Protein AF-A0AA90PT64-F1 (afdb_monomer)

Sequence (100 aa):
MFAAVLRLWQNFGDSNESVSGEALAGLASRKDERVIAVLLERLDEDCMVFELDAADMMGNPLLLAPLNAIRNAVSRDEDSNSYWHNHLDDAIAACGGSKK

Foldseek 3Di:
DVVVLVVLVVQLPDPDPVSVLVSLLVCLLVLVVVSVVVLVVQLDLPHDLSSLNSLLSNLALVNLVSLVVNVVPDDDDPPDDPVSVVSSVSSNCSVVVNDD

Structure (mmCIF, N/CA/C/O backbone):
data_AF-A0AA90PT64-F1
#
_entry.id   AF-A0AA90PT64-F1
#
loop_
_atom_site.group_PDB
_atom_site.id
_atom_site.type_symbol
_atom_site.label_atom_id
_atom_site.label_alt_id
_atom_site.label_comp_id
_atom_site.label_asym_id
_atom_site.label_entity_id
_atom_site.label_seq_id
_atom_site.pdbx_PDB_ins_code
_atom_site.Cartn_x
_atom_site.Cartn_y
_atom_site.Cartn_z
_atom_site.occupancy
_atom_site.B_iso_or_equiv
_atom_site.auth_seq_id
_atom_site.auth_comp_id
_atom_site.auth_asym_id
_atom_site.auth_atom_id
_atom_site.pdbx_PDB_model_num
ATOM 1 N N . MET A 1 1 ? -17.044 12.348 -18.604 1.00 54.06 1 MET A N 1
ATOM 2 C CA . MET A 1 1 ? -16.223 11.825 -17.487 1.00 54.06 1 MET A CA 1
ATOM 3 C C . MET A 1 1 ? -15.909 10.323 -17.617 1.00 54.06 1 MET A C 1
ATOM 5 O O . MET A 1 1 ? -14.789 9.946 -17.314 1.00 54.06 1 MET A O 1
ATOM 9 N N . PHE A 1 2 ? -16.804 9.480 -18.159 1.00 51.72 2 PHE A N 1
ATOM 10 C CA . PHE A 1 2 ? -16.583 8.025 -18.325 1.00 51.72 2 PHE A CA 1
ATOM 11 C C . PHE A 1 2 ? -15.396 7.601 -19.222 1.00 51.72 2 PHE A C 1
ATOM 13 O O . PHE A 1 2 ? -14.694 6.650 -18.891 1.00 51.72 2 PHE A O 1
ATOM 20 N N . ALA A 1 3 ? -15.110 8.311 -20.320 1.00 60.59 3 ALA A N 1
ATOM 21 C CA . ALA A 1 3 ? -14.028 7.929 -21.242 1.00 60.59 3 ALA A CA 1
ATOM 22 C C . ALA A 1 3 ? -12.615 8.021 -20.623 1.00 60.59 3 ALA A C 1
ATOM 24 O O . ALA A 1 3 ? -11.719 7.272 -21.003 1.00 60.59 3 ALA A O 1
ATOM 25 N N . ALA A 1 4 ? -12.415 8.914 -19.647 1.00 61.81 4 ALA A N 1
ATOM 26 C CA . ALA A 1 4 ? -11.117 9.119 -19.005 1.00 61.81 4 ALA A CA 1
ATOM 27 C C . ALA A 1 4 ? -10.765 8.019 -17.987 1.00 61.81 4 ALA A C 1
ATOM 29 O O . ALA A 1 4 ? -9.587 7.768 -17.754 1.00 61.81 4 ALA A O 1
ATOM 30 N N . VAL A 1 5 ? -11.765 7.367 -17.381 1.00 62.06 5 VAL A N 1
ATOM 31 C CA . VAL A 1 5 ? -11.556 6.228 -16.467 1.00 62.06 5 VAL A CA 1
ATOM 32 C C . VAL A 1 5 ? -11.272 4.954 -17.261 1.00 62.06 5 VAL A C 1
ATOM 34 O O . VAL A 1 5 ? -10.371 4.204 -16.901 1.00 62.06 5 VAL A O 1
ATOM 37 N N . LEU A 1 6 ? -11.967 4.746 -18.388 1.00 68.06 6 LEU A N 1
ATOM 38 C CA . LEU A 1 6 ? -11.738 3.590 -19.264 1.00 68.06 6 LEU A CA 1
ATOM 39 C C . LEU A 1 6 ? -10.295 3.545 -19.793 1.00 68.06 6 LEU A C 1
ATOM 41 O O . LEU A 1 6 ? -9.684 2.484 -19.839 1.00 68.06 6 LEU A O 1
ATOM 45 N N . ARG A 1 7 ? -9.735 4.710 -20.143 1.00 78.19 7 ARG A N 1
ATOM 46 C CA . ARG A 1 7 ? -8.362 4.820 -20.649 1.00 78.19 7 ARG A CA 1
ATOM 47 C C . ARG A 1 7 ? -7.300 4.536 -19.584 1.00 78.19 7 ARG A C 1
ATOM 49 O O . ARG A 1 7 ? -6.253 4.003 -19.919 1.00 78.19 7 ARG A O 1
ATOM 56 N N . LEU A 1 8 ? -7.564 4.844 -18.312 1.00 80.88 8 LEU A N 1
ATOM 57 C CA . LEU A 1 8 ? -6.630 4.479 -17.242 1.00 80.88 8 LEU A CA 1
ATOM 58 C C . LEU A 1 8 ? -6.597 2.967 -17.019 1.00 80.88 8 LEU A C 1
ATOM 60 O O . LEU A 1 8 ? -5.520 2.404 -16.913 1.00 80.88 8 LEU A O 1
ATOM 64 N N . TRP A 1 9 ? -7.748 2.293 -17.043 1.00 87.19 9 TRP A N 1
ATOM 65 C CA . TRP A 1 9 ? -7.768 0.828 -16.970 1.00 87.19 9 TRP A CA 1
ATOM 66 C C . TRP A 1 9 ? -7.071 0.159 -18.162 1.00 87.19 9 TRP A C 1
ATOM 68 O O . TRP A 1 9 ? -6.492 -0.907 -17.998 1.00 87.19 9 TRP A O 1
ATOM 78 N N . GLN A 1 10 ? -7.075 0.788 -19.341 1.00 81.81 10 GLN A N 1
ATOM 79 C CA . GLN A 1 10 ? -6.267 0.327 -20.476 1.00 81.81 10 GLN A CA 1
ATOM 80 C C . GLN A 1 10 ? -4.765 0.487 -20.210 1.00 81.81 10 GLN A C 1
ATOM 82 O O . GLN A 1 10 ? -4.017 -0.462 -20.410 1.00 81.81 10 GLN A O 1
ATOM 87 N N . ASN A 1 11 ? -4.337 1.652 -19.718 1.00 78.69 11 ASN A N 1
ATOM 88 C CA . ASN A 1 11 ? -2.933 1.917 -19.393 1.00 78.69 11 ASN A CA 1
ATOM 89 C C . ASN A 1 11 ? -2.419 1.078 -18.209 1.00 78.69 11 ASN A C 1
ATOM 91 O O . ASN A 1 11 ? -1.232 0.790 -18.139 1.00 78.69 11 ASN A O 1
ATOM 95 N N . PHE A 1 12 ? -3.294 0.662 -17.292 1.00 78.75 12 PHE A N 1
ATOM 96 C CA . PHE A 1 12 ? -2.927 -0.220 -16.183 1.00 78.75 12 PHE A CA 1
ATOM 97 C C . PHE A 1 12 ? -2.385 -1.576 -16.669 1.00 78.75 12 PHE A C 1
ATOM 99 O O . PHE A 1 12 ? -1.488 -2.137 -16.048 1.00 78.75 12 PHE A O 1
ATOM 106 N N . GLY A 1 13 ? -2.895 -2.085 -17.796 1.00 77.31 13 GLY A N 1
ATOM 107 C CA . GLY A 1 13 ? -2.411 -3.318 -18.424 1.00 77.31 13 GLY A CA 1
ATOM 108 C C . GLY A 1 13 ? -1.177 -3.140 -19.314 1.00 77.31 13 GLY A C 1
ATOM 109 O O . GLY A 1 13 ? -0.830 -4.068 -20.043 1.00 77.31 13 GLY A O 1
ATOM 110 N N . ASP A 1 14 ? -0.555 -1.958 -19.320 1.00 86.50 14 ASP A N 1
ATOM 111 C CA . ASP A 1 14 ? 0.654 -1.708 -20.101 1.00 86.50 14 ASP A CA 1
ATOM 112 C C . ASP A 1 14 ? 1.858 -2.449 -19.495 1.00 86.50 14 ASP A C 1
ATOM 114 O O . ASP A 1 14 ? 2.020 -2.522 -18.279 1.00 86.50 14 ASP A O 1
ATOM 118 N N . SER A 1 15 ? 2.720 -2.990 -20.356 1.00 82.75 15 SER A N 1
ATOM 119 C CA . SER A 1 15 ? 3.969 -3.652 -19.959 1.00 82.75 15 SER A CA 1
ATOM 120 C C . SER A 1 15 ? 5.000 -2.705 -19.337 1.00 82.75 15 SER A C 1
ATOM 122 O O . SER A 1 15 ? 5.951 -3.159 -18.708 1.00 82.75 15 SER A O 1
ATOM 124 N N . ASN A 1 16 ? 4.856 -1.396 -19.551 1.00 85.50 16 ASN A N 1
ATOM 125 C CA . ASN A 1 16 ? 5.700 -0.389 -18.937 1.00 85.50 16 ASN A CA 1
ATOM 126 C C . ASN A 1 16 ? 5.202 -0.089 -17.516 1.00 85.50 16 ASN A C 1
ATOM 128 O O . ASN A 1 16 ? 4.149 0.524 -17.329 1.00 85.50 16 ASN A O 1
ATOM 132 N N . GLU A 1 17 ? 5.999 -0.472 -16.521 1.00 84.44 17 GLU A N 1
ATOM 133 C CA . GLU A 1 17 ? 5.685 -0.318 -15.096 1.00 84.44 17 GLU A CA 1
ATOM 134 C C . GLU A 1 17 ? 5.397 1.133 -14.690 1.00 84.44 17 GLU A C 1
ATOM 136 O O . GLU A 1 17 ? 4.522 1.369 -13.861 1.00 84.44 17 GLU A O 1
ATOM 141 N N . SER A 1 18 ? 6.059 2.122 -15.303 1.00 84.75 18 SER A N 1
ATOM 142 C CA . SER A 1 18 ? 5.774 3.538 -15.030 1.00 84.75 18 SER A CA 1
ATOM 143 C C . SER A 1 18 ? 4.397 3.948 -15.554 1.00 84.75 18 SER A C 1
ATOM 145 O O . SER A 1 18 ? 3.652 4.629 -14.857 1.00 84.75 18 SER A O 1
ATOM 147 N N . VAL A 1 19 ? 4.017 3.492 -16.753 1.00 86.19 19 VAL A N 1
ATOM 148 C CA . VAL A 1 19 ? 2.691 3.776 -17.333 1.00 86.19 19 VAL A CA 1
ATOM 149 C C . VAL A 1 19 ? 1.588 3.080 -16.534 1.00 86.19 19 VAL A C 1
ATOM 151 O O . VAL A 1 19 ? 0.561 3.695 -16.234 1.00 86.19 19 VAL A O 1
ATOM 154 N N . SER A 1 20 ? 1.809 1.817 -16.162 1.00 88.00 20 SER A N 1
ATOM 155 C CA . SER A 1 20 ? 0.876 1.048 -15.336 1.00 88.00 20 SER A CA 1
ATOM 156 C C . SER A 1 20 ? 0.718 1.663 -13.940 1.00 88.00 20 SER A C 1
ATOM 158 O O . SER A 1 20 ? -0.408 1.855 -13.470 1.00 88.00 20 SER A O 1
ATOM 160 N N . GLY A 1 21 ? 1.829 2.056 -13.309 1.00 87.62 21 GLY A N 1
ATOM 161 C CA . GLY A 1 21 ? 1.858 2.700 -11.997 1.00 87.62 21 GLY A CA 1
ATOM 162 C C . GLY A 1 21 ? 1.167 4.065 -11.974 1.00 87.62 21 GLY A C 1
ATOM 163 O O . GLY A 1 21 ? 0.303 4.308 -11.130 1.00 87.62 21 GLY A O 1
ATOM 164 N N . GLU A 1 22 ? 1.447 4.939 -12.946 1.00 88.12 22 GLU A N 1
ATOM 165 C CA . GLU A 1 22 ? 0.751 6.229 -13.076 1.00 88.12 22 GLU A CA 1
ATOM 166 C C . GLU A 1 22 ? -0.756 6.049 -13.302 1.00 88.12 22 GLU A C 1
ATOM 168 O O . GLU A 1 22 ? -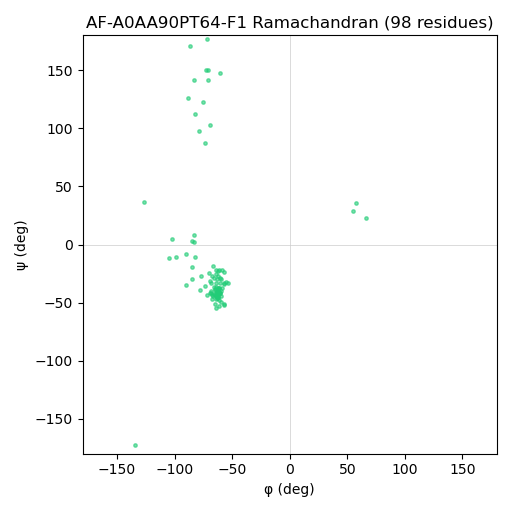1.577 6.805 -12.769 1.00 88.12 22 GLU A O 1
ATOM 173 N N . ALA A 1 23 ? -1.147 5.030 -14.072 1.00 92.31 23 ALA A N 1
ATOM 174 C CA . ALA A 1 23 ? -2.550 4.714 -14.285 1.00 92.31 23 ALA A CA 1
ATOM 175 C C . ALA A 1 23 ? -3.238 4.248 -12.994 1.00 92.31 23 ALA A C 1
ATOM 177 O O . ALA A 1 23 ? -4.350 4.704 -12.708 1.00 92.31 23 ALA A O 1
ATOM 178 N N . LEU A 1 24 ? -2.571 3.402 -12.201 1.00 93.62 24 LEU A N 1
ATOM 179 C CA . LEU A 1 24 ? -3.043 2.955 -10.890 1.00 93.62 24 LEU A CA 1
ATOM 180 C C . LEU A 1 24 ? -3.249 4.139 -9.934 1.00 93.62 24 LEU A C 1
ATOM 182 O O . LEU A 1 24 ? -4.340 4.297 -9.382 1.00 93.62 24 LEU A O 1
ATOM 186 N N . ALA A 1 25 ? -2.255 5.023 -9.813 1.00 89.94 25 ALA A N 1
ATOM 187 C CA . ALA A 1 25 ? -2.351 6.231 -8.993 1.00 89.94 25 ALA A CA 1
ATOM 188 C C . ALA A 1 25 ? -3.491 7.154 -9.468 1.00 89.94 25 ALA A C 1
ATOM 190 O O . ALA A 1 25 ? -4.284 7.659 -8.669 1.00 89.94 25 ALA A O 1
ATOM 191 N N . GLY A 1 26 ? -3.650 7.323 -10.785 1.00 91.44 26 GLY A N 1
ATOM 192 C CA . GLY A 1 26 ? -4.743 8.102 -11.367 1.00 91.44 26 GLY A CA 1
ATOM 193 C C . GLY A 1 26 ? -6.139 7.523 -11.094 1.00 91.44 26 GLY A C 1
ATOM 194 O O . GLY A 1 26 ? -7.102 8.283 -10.949 1.00 91.44 26 GLY A O 1
ATOM 195 N N . LEU A 1 27 ? -6.274 6.195 -11.018 1.00 94.25 27 LEU A N 1
ATOM 196 C CA . LEU A 1 27 ? -7.520 5.523 -10.633 1.00 94.25 27 LEU A CA 1
ATOM 197 C C . LEU A 1 27 ? -7.805 5.699 -9.134 1.00 94.25 27 LEU A C 1
ATOM 199 O O . LEU A 1 27 ? -8.931 6.046 -8.769 1.00 94.25 27 LEU A O 1
ATOM 203 N N . ALA A 1 28 ? -6.784 5.547 -8.287 1.00 95.19 28 ALA A N 1
ATOM 204 C CA . ALA A 1 28 ? -6.892 5.722 -6.840 1.00 95.19 28 ALA A CA 1
ATOM 205 C C . ALA A 1 28 ? -7.259 7.163 -6.448 1.00 95.19 28 ALA A C 1
ATOM 207 O O . ALA A 1 28 ? -8.166 7.390 -5.646 1.00 95.19 28 ALA A O 1
ATOM 208 N N . SER A 1 29 ? -6.643 8.157 -7.095 1.00 93.31 29 SER A N 1
ATOM 209 C CA . SER A 1 29 ? -6.966 9.580 -6.919 1.00 93.31 29 SER A CA 1
ATOM 210 C C . SER A 1 29 ? -8.444 9.887 -7.208 1.00 93.31 29 SER A C 1
ATOM 212 O O . SER A 1 29 ? -9.062 10.724 -6.548 1.00 93.31 29 SER A O 1
ATOM 214 N N . ARG A 1 30 ? -9.050 9.159 -8.155 1.00 94.38 30 ARG A N 1
ATOM 215 C CA . ARG A 1 30 ? -10.479 9.258 -8.503 1.00 94.38 30 ARG A CA 1
ATOM 216 C C . ARG A 1 30 ? -11.390 8.410 -7.613 1.00 94.38 30 ARG A C 1
ATOM 218 O O . ARG A 1 30 ? -12.594 8.387 -7.863 1.00 94.38 30 ARG A O 1
ATOM 225 N N . LYS A 1 31 ? -10.832 7.739 -6.599 1.00 93.19 31 LYS A N 1
ATOM 226 C CA . LYS A 1 31 ? -11.531 6.837 -5.673 1.00 93.19 31 LYS A CA 1
ATOM 227 C C . LYS A 1 31 ? -12.253 5.691 -6.389 1.00 93.19 31 LYS A C 1
ATOM 229 O O . LYS A 1 31 ? -13.341 5.293 -5.986 1.00 93.19 31 LYS A O 1
ATOM 234 N N . ASP A 1 32 ? -11.669 5.169 -7.469 1.00 95.38 32 ASP A N 1
ATOM 235 C CA . ASP A 1 32 ? -12.209 3.986 -8.141 1.00 95.38 32 ASP A CA 1
ATOM 236 C C . ASP A 1 32 ? -12.017 2.754 -7.243 1.00 95.38 32 ASP A C 1
ATOM 238 O O . ASP A 1 32 ? -10.921 2.211 -7.143 1.00 95.38 32 ASP A O 1
ATOM 242 N N . GLU A 1 33 ? -13.082 2.307 -6.573 1.00 94.25 33 GLU A N 1
ATOM 243 C CA . GLU A 1 33 ? -13.028 1.220 -5.583 1.00 94.25 33 GLU A CA 1
ATOM 244 C C . GLU A 1 33 ? -12.497 -0.107 -6.146 1.00 94.25 33 GLU A C 1
ATOM 246 O O . GLU A 1 33 ? -11.960 -0.924 -5.398 1.00 94.25 33 GLU A O 1
ATOM 251 N N . ARG A 1 34 ? -12.558 -0.312 -7.469 1.00 94.69 34 ARG A N 1
ATOM 252 C CA . ARG A 1 34 ? -11.986 -1.502 -8.124 1.00 94.69 34 ARG A CA 1
ATOM 253 C C . ARG A 1 34 ? -10.470 -1.607 -7.933 1.00 94.69 34 ARG A C 1
ATOM 255 O O . ARG A 1 34 ? -9.929 -2.706 -8.002 1.00 94.69 34 ARG A O 1
ATOM 262 N N . VAL A 1 35 ? -9.797 -0.490 -7.647 1.00 95.69 35 VAL A N 1
ATOM 263 C CA . VAL A 1 35 ? -8.369 -0.449 -7.302 1.00 95.69 35 VAL A CA 1
ATOM 264 C C . VAL A 1 35 ? -8.061 -1.261 -6.043 1.00 95.69 35 VAL A C 1
ATOM 266 O O . VAL A 1 35 ? -6.978 -1.820 -5.945 1.00 95.69 35 VAL A O 1
ATOM 269 N N . ILE A 1 36 ? -9.000 -1.399 -5.101 1.00 96.69 36 ILE A N 1
ATOM 270 C CA . ILE A 1 36 ? -8.757 -2.144 -3.854 1.00 96.69 36 ILE A CA 1
ATOM 271 C C . ILE A 1 36 ? -8.442 -3.613 -4.149 1.00 96.69 36 ILE A C 1
ATOM 273 O O . ILE A 1 36 ? -7.491 -4.148 -3.593 1.00 96.69 36 ILE A O 1
ATOM 277 N N . ALA A 1 37 ? -9.200 -4.252 -5.048 1.00 96.19 37 ALA A N 1
ATOM 278 C CA . ALA A 1 37 ? -8.952 -5.642 -5.432 1.00 96.19 37 ALA A CA 1
ATOM 279 C C . ALA A 1 37 ? -7.572 -5.808 -6.086 1.00 96.19 37 ALA A C 1
ATOM 281 O O . ALA A 1 37 ? -6.837 -6.725 -5.746 1.00 96.19 37 ALA A O 1
ATOM 282 N N . VAL A 1 38 ? -7.194 -4.863 -6.949 1.00 95.00 38 VAL A N 1
ATOM 283 C CA . VAL A 1 38 ? -5.871 -4.831 -7.585 1.00 95.00 38 VAL A CA 1
ATOM 284 C C . VAL A 1 38 ? -4.752 -4.678 -6.554 1.00 95.00 38 VAL A C 1
ATOM 286 O O . VAL A 1 38 ? -3.749 -5.380 -6.624 1.00 95.00 38 VAL A O 1
ATOM 289 N N . LEU A 1 39 ? -4.908 -3.774 -5.585 1.00 96.88 39 LEU A N 1
ATOM 290 C CA . LEU A 1 39 ? -3.907 -3.561 -4.539 1.00 96.88 39 LEU A CA 1
ATOM 291 C C . LEU A 1 39 ? -3.759 -4.787 -3.636 1.00 96.88 39 LEU A C 1
ATOM 293 O O . LEU A 1 39 ? -2.644 -5.123 -3.261 1.00 96.88 39 LEU A O 1
ATOM 297 N N . LEU A 1 40 ? -4.848 -5.495 -3.330 1.00 97.25 40 LEU A N 1
ATOM 298 C CA . LEU A 1 40 ? -4.779 -6.750 -2.574 1.00 97.25 40 LEU A CA 1
ATOM 299 C C . LEU A 1 40 ? -3.981 -7.845 -3.300 1.00 97.25 40 LEU A C 1
ATOM 301 O O . LEU A 1 40 ? -3.422 -8.711 -2.635 1.00 97.25 40 LEU A O 1
ATOM 305 N N . GLU A 1 41 ? -3.925 -7.813 -4.632 1.00 94.69 41 GLU A N 1
ATOM 306 C CA . GLU A 1 41 ? -3.137 -8.755 -5.436 1.00 94.69 41 GLU A CA 1
ATOM 307 C C . GLU A 1 41 ? -1.670 -8.332 -5.596 1.00 94.69 41 GLU A C 1
ATOM 309 O O . GLU A 1 41 ? -0.812 -9.195 -5.755 1.00 94.69 41 GLU A O 1
ATOM 314 N N . ARG A 1 42 ? -1.382 -7.023 -5.586 1.00 93.06 42 ARG A N 1
ATOM 315 C CA . ARG A 1 42 ? -0.060 -6.465 -5.930 1.00 93.06 42 ARG A CA 1
ATOM 316 C C . ARG A 1 42 ? 0.765 -5.975 -4.740 1.00 93.06 42 ARG A C 1
ATOM 318 O O . ARG A 1 42 ? 1.932 -5.651 -4.920 1.00 93.06 42 ARG A O 1
ATOM 325 N N . LEU A 1 43 ? 0.172 -5.856 -3.553 1.00 96.25 43 LEU A N 1
ATOM 326 C CA . LEU A 1 43 ? 0.895 -5.454 -2.347 1.00 96.25 43 LEU A CA 1
ATOM 327 C C . LEU A 1 43 ? 1.681 -6.639 -1.779 1.00 96.25 43 LEU A C 1
ATOM 329 O O . LEU A 1 43 ? 1.146 -7.450 -1.020 1.00 96.25 43 LEU A O 1
ATOM 333 N N . ASP A 1 44 ? 2.964 -6.675 -2.112 1.00 94.81 44 ASP A N 1
ATOM 334 C CA . ASP A 1 44 ? 3.978 -7.559 -1.548 1.00 94.81 44 ASP A CA 1
ATOM 335 C C . ASP A 1 44 ? 5.270 -6.782 -1.213 1.00 94.81 44 ASP A C 1
ATOM 337 O O . ASP A 1 44 ? 5.302 -5.548 -1.225 1.00 94.81 44 ASP A O 1
ATOM 341 N N . GLU A 1 45 ? 6.323 -7.506 -0.839 1.00 92.31 45 GLU A N 1
ATOM 342 C CA . GLU A 1 45 ? 7.616 -6.949 -0.418 1.00 92.31 45 GLU A CA 1
ATOM 343 C C . GLU A 1 45 ? 8.341 -6.180 -1.537 1.00 92.31 45 GLU A C 1
ATOM 345 O O . GLU A 1 45 ? 9.152 -5.305 -1.238 1.00 92.31 45 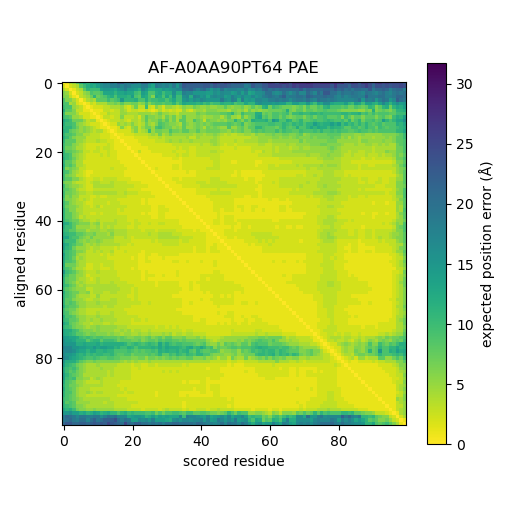GLU A O 1
ATOM 350 N N . ASP A 1 46 ? 8.008 -6.463 -2.801 1.00 91.00 46 ASP A N 1
ATOM 351 C CA . ASP A 1 46 ? 8.632 -5.893 -3.997 1.00 91.00 46 ASP A CA 1
ATOM 352 C C . ASP A 1 46 ? 7.764 -4.795 -4.647 1.00 91.00 46 ASP A C 1
ATOM 354 O O . ASP A 1 46 ? 8.101 -4.279 -5.718 1.00 91.00 46 ASP A O 1
ATOM 358 N N . CYS A 1 47 ? 6.638 -4.418 -4.027 1.00 93.38 47 CYS A N 1
ATOM 359 C CA . CYS A 1 47 ? 5.744 -3.412 -4.594 1.00 93.38 47 CYS A CA 1
ATOM 360 C C . CYS A 1 47 ? 6.434 -2.051 -4.780 1.00 93.38 47 CYS A C 1
ATOM 362 O O . CYS A 1 47 ? 7.307 -1.638 -4.012 1.00 93.38 47 CYS A O 1
ATOM 364 N N . MET A 1 48 ? 6.027 -1.313 -5.812 1.00 93.25 48 MET A N 1
ATOM 365 C CA . MET A 1 48 ? 6.611 -0.016 -6.133 1.00 93.25 48 MET A CA 1
ATOM 366 C C . MET A 1 48 ? 5.906 1.099 -5.346 1.00 93.25 48 MET A C 1
ATOM 368 O O . MET A 1 48 ? 4.876 0.917 -4.695 1.00 93.25 48 MET A O 1
ATOM 372 N N . VAL A 1 49 ? 6.465 2.310 -5.413 1.00 95.12 49 VAL A N 1
ATOM 373 C CA . VAL A 1 49 ? 5.881 3.484 -4.740 1.00 95.12 49 VAL A CA 1
ATOM 374 C C . VAL A 1 49 ? 4.460 3.778 -5.242 1.00 95.12 49 VAL A C 1
ATOM 376 O O . VAL A 1 49 ? 3.627 4.248 -4.474 1.00 95.12 49 VAL A O 1
ATOM 379 N N . PHE A 1 50 ? 4.146 3.443 -6.498 1.00 94.38 50 PHE A N 1
ATOM 380 C CA . PHE A 1 50 ? 2.825 3.677 -7.084 1.00 94.38 50 PHE A CA 1
ATOM 381 C C . PHE A 1 50 ? 1.703 2.911 -6.367 1.00 94.38 50 PHE A C 1
ATOM 383 O O . PHE A 1 50 ? 0.606 3.445 -6.202 1.00 94.38 50 PHE A O 1
ATOM 390 N N . GLU A 1 51 ? 1.957 1.677 -5.929 1.00 96.50 51 GLU A N 1
ATOM 391 C CA . GLU A 1 51 ? 1.009 0.861 -5.169 1.00 96.50 51 GLU A CA 1
ATOM 392 C C . GLU A 1 51 ? 0.781 1.441 -3.770 1.00 96.50 51 GLU A C 1
ATOM 394 O O . GLU A 1 51 ? -0.360 1.496 -3.307 1.00 96.50 51 GLU A O 1
ATOM 399 N N . LEU A 1 52 ? 1.844 1.924 -3.121 1.00 97.69 52 LEU A N 1
ATOM 400 C CA . LEU A 1 52 ? 1.768 2.566 -1.807 1.00 97.69 52 LEU A CA 1
ATOM 401 C C . LEU A 1 52 ? 1.010 3.898 -1.875 1.00 97.69 52 LEU A C 1
ATOM 403 O O . LEU A 1 52 ? 0.105 4.127 -1.073 1.00 97.69 52 LEU A O 1
ATOM 407 N N . ASP A 1 53 ? 1.294 4.727 -2.881 1.00 96.75 53 ASP A N 1
ATOM 408 C CA . ASP A 1 53 ? 0.557 5.966 -3.152 1.00 96.75 53 ASP A CA 1
ATOM 409 C C . ASP A 1 53 ? -0.919 5.699 -3.432 1.00 96.75 53 ASP A C 1
ATOM 411 O O . ASP A 1 53 ? -1.802 6.379 -2.906 1.00 96.75 53 ASP A O 1
ATOM 415 N N . ALA A 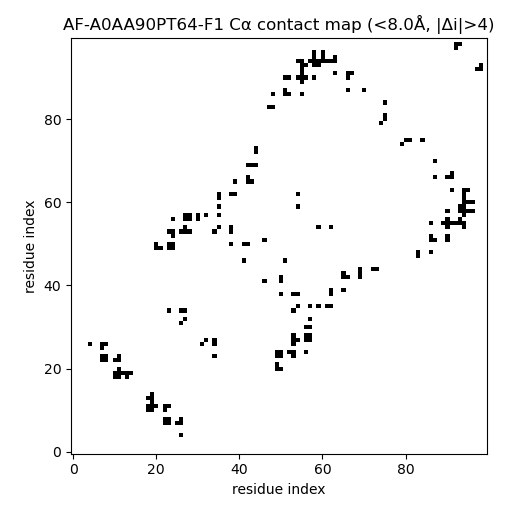1 54 ? -1.214 4.684 -4.244 1.00 97.12 54 ALA A N 1
ATOM 416 C CA . ALA A 1 54 ? -2.585 4.289 -4.508 1.00 97.12 54 ALA A CA 1
ATOM 417 C C . ALA A 1 54 ? -3.285 3.797 -3.232 1.00 97.12 54 ALA A C 1
ATOM 419 O O . ALA A 1 54 ? -4.443 4.151 -3.006 1.00 97.12 54 ALA A O 1
ATOM 420 N N . ALA A 1 55 ? -2.607 3.034 -2.371 1.00 97.81 55 ALA A N 1
ATOM 421 C CA . ALA A 1 55 ? -3.157 2.582 -1.097 1.00 97.81 55 ALA A CA 1
ATOM 422 C C . ALA A 1 55 ? -3.427 3.746 -0.129 1.00 97.81 55 ALA A C 1
ATOM 424 O O . ALA A 1 55 ? -4.514 3.802 0.452 1.00 97.81 55 ALA A O 1
ATOM 425 N N . ASP A 1 56 ? -2.503 4.706 -0.017 1.00 97.88 56 ASP A N 1
ATOM 426 C CA . ASP A 1 56 ? -2.699 5.954 0.732 1.00 97.88 56 ASP A CA 1
ATOM 427 C C . ASP A 1 56 ? -3.925 6.717 0.216 1.00 97.88 56 ASP A C 1
ATOM 429 O O . ASP A 1 56 ? -4.868 7.005 0.960 1.00 97.88 56 ASP A O 1
ATOM 433 N N . MET A 1 57 ? -3.979 6.949 -1.099 1.00 96.69 57 MET A N 1
ATOM 434 C CA . MET A 1 57 ? -5.110 7.616 -1.733 1.00 96.69 57 MET A CA 1
ATOM 435 C C . MET A 1 57 ? -6.417 6.865 -1.507 1.00 96.69 57 MET A C 1
ATOM 437 O O . MET A 1 57 ? -7.441 7.514 -1.324 1.00 96.69 57 MET A O 1
ATOM 441 N N . MET A 1 58 ? -6.438 5.533 -1.512 1.00 97.25 58 MET A N 1
ATOM 442 C CA . MET A 1 58 ? -7.669 4.786 -1.259 1.00 97.25 58 MET A CA 1
ATOM 443 C C . MET A 1 58 ? -8.075 4.819 0.216 1.00 97.25 58 MET A C 1
ATOM 445 O O . MET A 1 58 ? -9.275 4.872 0.495 1.00 97.25 58 MET A O 1
ATOM 449 N N . GLY A 1 59 ? -7.115 4.808 1.148 1.00 96.56 59 GLY A N 1
ATOM 450 C CA . GLY A 1 59 ? -7.365 4.855 2.592 1.00 96.56 59 GLY A CA 1
ATOM 451 C C . GLY A 1 59 ? -8.303 3.747 3.079 1.00 96.56 59 GLY A C 1
ATOM 452 O O . GLY A 1 59 ? -9.069 3.946 4.021 1.00 96.56 59 GLY A O 1
ATOM 453 N N . ASN A 1 60 ? -8.320 2.599 2.395 1.00 97.31 60 ASN A N 1
ATOM 454 C CA . ASN A 1 60 ? -9.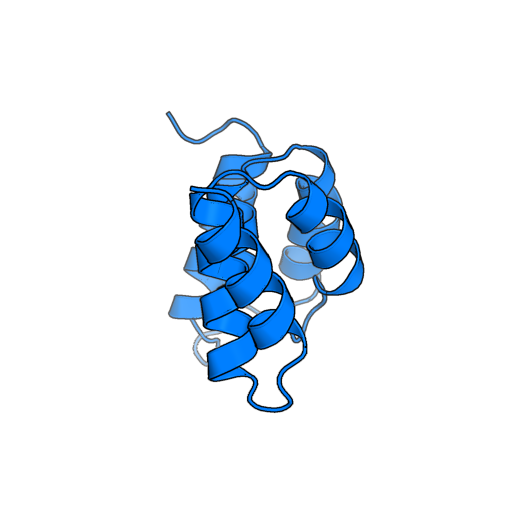298 1.551 2.655 1.00 97.31 60 ASN A CA 1
ATOM 455 C C . ASN A 1 60 ? -8.798 0.591 3.754 1.00 97.31 60 ASN A C 1
ATOM 457 O O . ASN A 1 60 ? -7.731 -0.003 3.585 1.00 97.31 60 ASN A O 1
ATOM 461 N N . PRO A 1 61 ? -9.573 0.345 4.830 1.00 97.31 61 PRO A N 1
ATOM 462 C CA .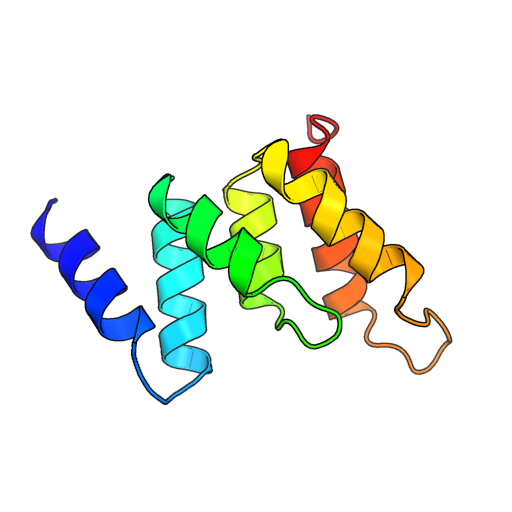 PRO A 1 61 ? -9.157 -0.536 5.925 1.00 97.31 61 PRO A CA 1
ATOM 463 C C . PRO A 1 61 ? -8.794 -1.970 5.518 1.00 97.31 61 PRO A C 1
ATOM 465 O O . PRO A 1 61 ? -8.020 -2.620 6.217 1.00 97.31 61 PRO A O 1
ATOM 468 N N . LEU A 1 62 ? -9.309 -2.472 4.388 1.00 97.62 62 LEU A N 1
ATOM 469 C CA . LEU A 1 62 ? -8.970 -3.806 3.878 1.00 97.62 62 LEU A CA 1
ATOM 470 C C . LEU A 1 62 ? -7.486 -3.938 3.500 1.00 97.62 62 LEU A C 1
ATOM 472 O O . LEU A 1 62 ? -6.943 -5.038 3.546 1.00 97.62 62 LEU A O 1
ATOM 476 N N . LEU A 1 63 ? -6.821 -2.827 3.171 1.00 97.94 63 LEU A N 1
ATOM 477 C CA . LEU A 1 63 ? -5.407 -2.800 2.787 1.00 97.94 63 LEU A CA 1
ATOM 478 C C . LEU A 1 63 ? -4.465 -2.787 3.998 1.00 97.94 63 LEU A C 1
ATOM 480 O O . LEU A 1 63 ? -3.263 -2.994 3.857 1.00 97.94 63 LEU A O 1
ATOM 484 N N . LEU A 1 64 ? -4.985 -2.578 5.210 1.00 97.75 64 LEU A N 1
ATOM 485 C CA . LEU A 1 64 ? -4.150 -2.416 6.398 1.00 97.75 64 LEU A CA 1
ATOM 486 C C . LEU A 1 64 ? -3.362 -3.688 6.743 1.00 97.75 64 LEU A C 1
ATOM 488 O O . LEU A 1 64 ? -2.209 -3.605 7.166 1.00 97.75 64 LEU A O 1
ATOM 492 N N . ALA A 1 65 ? -3.973 -4.862 6.581 1.00 97.50 65 ALA A N 1
ATOM 493 C CA . ALA A 1 65 ? -3.319 -6.137 6.860 1.00 97.50 65 ALA A CA 1
ATOM 494 C C . ALA A 1 65 ? -2.108 -6.403 5.937 1.00 97.50 65 ALA A C 1
ATOM 496 O O . ALA A 1 65 ? -1.020 -6.606 6.481 1.00 97.50 65 ALA A O 1
ATOM 497 N N . PRO A 1 66 ? -2.230 -6.356 4.592 1.00 97.81 66 PRO A N 1
ATOM 498 C CA . PRO A 1 66 ? -1.081 -6.564 3.708 1.00 97.81 66 PRO A CA 1
ATOM 499 C C . PRO A 1 66 ? 0.004 -5.494 3.880 1.00 97.81 66 PRO A C 1
ATOM 501 O O . PRO A 1 66 ? 1.177 -5.843 3.966 1.00 97.81 66 PRO A O 1
ATOM 504 N N . LEU A 1 67 ? -0.352 -4.216 4.059 1.00 98.25 67 LEU A N 1
ATOM 505 C CA . LEU A 1 67 ? 0.643 -3.159 4.295 1.00 98.25 67 LEU A CA 1
ATOM 506 C C . LEU A 1 67 ? 1.461 -3.394 5.579 1.00 98.25 67 LEU A C 1
ATOM 508 O O . LEU A 1 67 ? 2.678 -3.216 5.593 1.00 98.25 67 LEU A O 1
ATOM 512 N N . ASN A 1 68 ? 0.821 -3.840 6.666 1.00 97.94 68 ASN A N 1
ATOM 513 C CA . ASN A 1 68 ? 1.555 -4.203 7.882 1.00 97.94 68 ASN A CA 1
ATOM 514 C C . ASN A 1 68 ? 2.412 -5.461 7.695 1.00 97.94 68 ASN A C 1
ATOM 516 O O . ASN A 1 68 ? 3.473 -5.551 8.311 1.00 97.94 68 ASN A O 1
ATOM 520 N N . ALA A 1 69 ? 1.975 -6.421 6.875 1.00 97.56 69 ALA A N 1
ATOM 521 C CA . ALA A 1 69 ? 2.783 -7.593 6.550 1.00 97.56 69 ALA A CA 1
ATOM 522 C C . ALA A 1 69 ? 4.083 -7.176 5.846 1.00 97.56 69 ALA A C 1
ATOM 524 O O . ALA A 1 69 ? 5.156 -7.558 6.307 1.00 97.56 69 ALA A O 1
ATOM 525 N N . ILE A 1 70 ? 3.989 -6.298 4.842 1.00 97.25 70 ILE A N 1
ATOM 526 C CA . ILE A 1 70 ? 5.146 -5.712 4.151 1.00 97.25 70 ILE A CA 1
ATOM 527 C C . ILE A 1 70 ? 6.064 -5.008 5.152 1.00 97.25 70 ILE A C 1
ATOM 529 O O . ILE A 1 70 ? 7.250 -5.316 5.219 1.00 97.25 70 ILE A O 1
ATOM 533 N N . ARG A 1 71 ? 5.516 -4.121 5.999 1.00 96.25 71 ARG A N 1
ATOM 534 C CA . ARG A 1 71 ? 6.304 -3.376 7.002 1.00 96.25 71 ARG A CA 1
ATOM 535 C C . ARG A 1 71 ? 7.110 -4.286 7.928 1.00 96.25 71 ARG A C 1
ATOM 537 O O . ARG A 1 71 ? 8.169 -3.884 8.396 1.00 96.25 71 ARG A O 1
ATOM 544 N N . ASN A 1 72 ? 6.593 -5.474 8.228 1.00 95.44 72 ASN A N 1
ATOM 545 C CA . ASN A 1 72 ? 7.254 -6.432 9.108 1.00 95.44 72 ASN A CA 1
ATOM 546 C C . ASN A 1 72 ? 8.275 -7.322 8.378 1.00 95.44 72 ASN A C 1
ATOM 548 O O . ASN A 1 72 ? 9.112 -7.921 9.050 1.00 95.44 72 ASN A O 1
ATOM 552 N N . ALA A 1 73 ? 8.191 -7.437 7.051 1.00 93.81 73 ALA A N 1
ATOM 553 C CA . ALA A 1 73 ? 9.076 -8.271 6.240 1.00 93.81 73 ALA A CA 1
ATOM 554 C C . ALA A 1 73 ? 10.329 -7.516 5.760 1.00 93.81 73 ALA A C 1
ATOM 556 O O . ALA A 1 73 ? 11.416 -8.088 5.705 1.00 93.81 73 ALA A O 1
ATOM 557 N N . VAL A 1 74 ? 10.197 -6.221 5.467 1.00 92.56 74 VAL A N 1
ATOM 558 C CA . VAL A 1 74 ? 11.280 -5.397 4.908 1.00 92.56 74 VAL A CA 1
ATOM 559 C C . VAL A 1 74 ? 12.247 -4.863 5.978 1.00 92.56 74 VAL A C 1
ATOM 561 O O . VAL A 1 74 ? 11.833 -4.444 7.062 1.00 92.56 74 VAL A O 1
ATOM 564 N N . SER A 1 75 ? 13.550 -4.832 5.666 1.00 88.88 75 SER A N 1
ATOM 565 C CA . SER A 1 75 ? 14.575 -4.200 6.520 1.00 88.88 75 SER A CA 1
ATOM 566 C C . SER A 1 75 ? 14.484 -2.672 6.461 1.00 88.88 75 SER A C 1
ATOM 568 O O . SER A 1 75 ? 14.093 -2.115 5.441 1.00 88.88 75 SER A O 1
ATOM 570 N N . ARG A 1 76 ? 14.871 -1.990 7.546 1.00 88.19 76 ARG A N 1
ATOM 571 C CA . ARG A 1 76 ? 14.920 -0.515 7.655 1.00 88.19 76 ARG A CA 1
ATOM 572 C C . ARG A 1 76 ? 16.293 -0.013 8.114 1.00 88.19 76 ARG A C 1
ATOM 574 O O . ARG A 1 76 ? 16.386 0.895 8.938 1.00 88.19 76 ARG A O 1
ATOM 581 N N . ASP A 1 77 ? 17.352 -0.669 7.654 1.00 88.12 77 ASP A N 1
ATOM 582 C CA . ASP A 1 77 ? 18.739 -0.268 7.914 1.00 88.12 77 ASP A CA 1
ATOM 583 C C . ASP A 1 77 ? 19.140 1.009 7.141 1.00 88.12 77 ASP A C 1
ATOM 585 O O . ASP A 1 77 ? 18.344 1.583 6.397 1.00 88.12 77 ASP A O 1
ATOM 589 N N . GLU A 1 78 ? 20.363 1.499 7.360 1.00 75.81 78 GLU A N 1
ATOM 590 C CA . GLU A 1 78 ? 20.850 2.771 6.797 1.00 75.81 78 GLU A CA 1
ATOM 591 C C . GLU A 1 78 ? 20.902 2.791 5.258 1.00 75.81 78 GLU A C 1
ATOM 593 O O . GLU A 1 78 ? 20.823 3.869 4.669 1.00 75.81 78 GLU A O 1
ATOM 598 N N . ASP A 1 79 ? 20.978 1.622 4.616 1.00 81.56 79 ASP A N 1
ATOM 599 C CA . ASP A 1 79 ? 21.025 1.480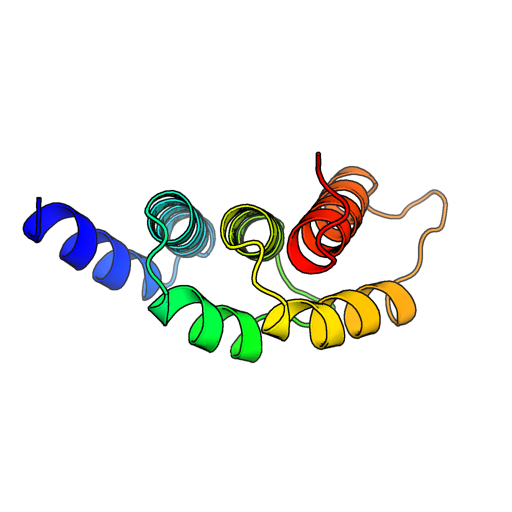 3.156 1.00 81.56 79 ASP A CA 1
ATOM 600 C C . ASP A 1 79 ? 19.621 1.343 2.531 1.00 81.56 79 ASP A C 1
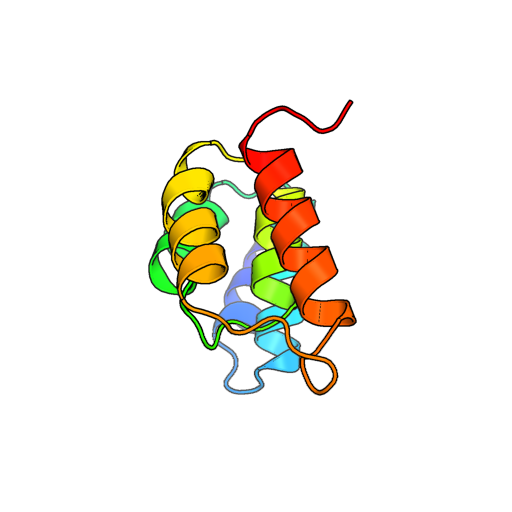ATOM 602 O O . ASP A 1 79 ? 19.466 1.380 1.305 1.00 81.56 79 ASP A O 1
ATOM 606 N N . SER A 1 80 ? 18.581 1.201 3.359 1.00 82.81 80 SER A N 1
ATOM 607 C CA . SER A 1 80 ? 17.200 1.019 2.912 1.00 82.81 80 SER A CA 1
ATOM 608 C C . SER A 1 80 ? 16.590 2.290 2.299 1.00 82.81 80 SER A C 1
ATOM 610 O O . SER A 1 80 ? 16.917 3.431 2.646 1.00 82.81 80 SER A O 1
ATOM 612 N N . ASN A 1 81 ? 15.664 2.111 1.351 1.00 89.00 81 ASN A N 1
ATOM 613 C CA . ASN A 1 81 ? 15.057 3.210 0.602 1.00 89.00 81 ASN A CA 1
ATOM 614 C C . ASN A 1 81 ? 14.060 3.998 1.472 1.00 89.00 81 ASN A C 1
ATOM 616 O O . ASN A 1 81 ? 12.856 3.737 1.473 1.00 89.00 81 ASN A O 1
ATOM 620 N N . SER A 1 82 ? 14.566 4.991 2.207 1.00 90.56 82 SER A N 1
ATOM 621 C CA . SER A 1 82 ? 13.764 5.838 3.103 1.00 90.56 82 SER A CA 1
ATOM 622 C C . SER A 1 82 ? 12.559 6.498 2.424 1.00 90.56 82 SER A C 1
ATOM 624 O O . SER A 1 82 ? 11.517 6.646 3.058 1.00 90.56 82 SER A O 1
ATOM 626 N N . TYR A 1 83 ? 12.665 6.848 1.137 1.00 93.56 83 TYR A N 1
ATOM 627 C CA . TYR A 1 83 ? 11.545 7.389 0.369 1.00 93.56 83 TYR A CA 1
ATOM 628 C C . TYR A 1 83 ? 10.405 6.370 0.293 1.00 93.56 83 TYR A C 1
ATOM 630 O O . TYR A 1 83 ? 9.294 6.662 0.725 1.00 93.56 83 TYR A O 1
ATOM 638 N N . TRP A 1 84 ? 10.699 5.147 -0.146 1.00 95.62 84 TRP A N 1
ATOM 639 C CA . TRP A 1 84 ? 9.710 4.071 -0.222 1.00 95.62 84 TRP A CA 1
ATOM 640 C C . TRP A 1 84 ? 9.107 3.726 1.152 1.00 95.62 84 TRP A C 1
ATOM 642 O O . TRP A 1 84 ? 7.890 3.600 1.282 1.00 95.62 84 TRP A O 1
ATOM 652 N N . HIS A 1 85 ? 9.925 3.666 2.209 1.00 96.00 85 HIS A N 1
ATOM 653 C CA . HIS A 1 85 ? 9.427 3.379 3.560 1.00 96.00 85 HIS A CA 1
ATOM 654 C C . HIS A 1 85 ? 8.473 4.449 4.100 1.00 96.00 85 HIS A C 1
ATOM 656 O O . HIS A 1 85 ? 7.505 4.106 4.779 1.00 96.00 85 HIS A O 1
ATOM 662 N N . ASN A 1 86 ? 8.716 5.725 3.791 1.00 95.81 86 ASN A N 1
ATOM 663 C CA . ASN A 1 86 ? 7.806 6.801 4.183 1.00 95.81 86 ASN A CA 1
ATOM 664 C C . ASN A 1 86 ? 6.437 6.640 3.507 1.00 95.81 86 ASN A C 1
ATOM 666 O O . ASN A 1 86 ? 5.416 6.766 4.178 1.00 95.81 86 ASN A O 1
ATOM 670 N N . HIS A 1 87 ? 6.408 6.275 2.220 1.00 97.31 87 HIS A N 1
ATOM 671 C CA . HIS A 1 87 ? 5.159 5.985 1.510 1.00 97.31 87 HIS A CA 1
ATOM 672 C C . HIS A 1 87 ? 4.407 4.789 2.114 1.00 97.31 87 HIS A C 1
ATOM 674 O O . HIS A 1 87 ? 3.181 4.824 2.234 1.00 97.31 87 HIS A O 1
ATOM 680 N N . LEU A 1 88 ? 5.124 3.752 2.563 1.00 97.75 88 LEU A N 1
ATOM 681 C CA . LEU A 1 88 ? 4.513 2.615 3.254 1.00 97.75 88 LEU A CA 1
ATOM 682 C C . LEU A 1 88 ? 3.863 3.043 4.578 1.00 97.75 88 LEU A C 1
ATOM 684 O O . LEU A 1 88 ? 2.724 2.667 4.863 1.00 97.75 88 LEU A O 1
ATOM 688 N N . ASP A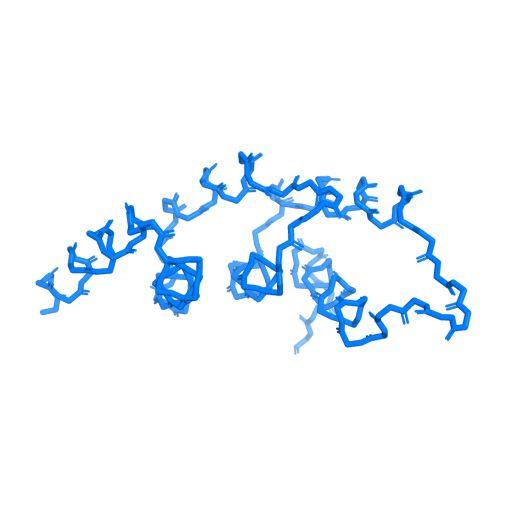 1 89 ? 4.565 3.845 5.380 1.00 97.44 89 ASP A N 1
ATOM 689 C CA . ASP A 1 89 ? 4.048 4.336 6.660 1.00 97.44 89 ASP A CA 1
ATOM 690 C C . ASP A 1 89 ? 2.833 5.264 6.462 1.00 97.44 89 ASP A C 1
ATOM 692 O O . ASP A 1 89 ? 1.840 5.150 7.190 1.00 97.44 89 ASP A O 1
ATOM 696 N N . ASP A 1 90 ? 2.862 6.120 5.438 1.00 97.69 90 ASP A N 1
ATOM 697 C CA . ASP A 1 90 ? 1.746 6.988 5.058 1.00 97.69 90 ASP A CA 1
ATOM 698 C C . ASP A 1 90 ? 0.512 6.189 4.617 1.00 97.69 90 ASP A C 1
ATOM 700 O O . ASP A 1 90 ? -0.601 6.466 5.080 1.00 97.69 90 ASP A O 1
ATOM 704 N N . ALA A 1 91 ? 0.697 5.158 3.788 1.00 97.81 91 ALA A N 1
ATOM 705 C CA . ALA A 1 91 ? -0.382 4.274 3.357 1.00 97.81 91 ALA A CA 1
ATOM 706 C C . ALA A 1 91 ? -1.028 3.533 4.540 1.00 97.81 91 ALA A C 1
ATOM 708 O O . ALA A 1 91 ? -2.258 3.449 4.634 1.00 97.81 91 ALA A O 1
ATOM 709 N N . ILE A 1 92 ? -0.215 3.046 5.487 1.00 98.31 92 ILE A N 1
ATOM 710 C CA . ILE A 1 92 ? -0.696 2.415 6.725 1.00 98.31 92 ILE A CA 1
ATOM 711 C C . ILE A 1 92 ? -1.499 3.413 7.561 1.00 98.31 92 ILE A C 1
ATOM 713 O O . ILE A 1 92 ? -2.588 3.078 8.035 1.00 98.31 92 ILE A O 1
ATOM 717 N N . ALA A 1 93 ? -0.996 4.637 7.737 1.00 97.81 93 ALA A N 1
ATOM 718 C CA . ALA A 1 93 ? -1.682 5.666 8.512 1.00 97.81 93 ALA A CA 1
ATOM 719 C C . ALA A 1 93 ? -3.042 6.037 7.899 1.00 97.81 93 ALA A C 1
ATOM 721 O O . ALA A 1 93 ? -4.022 6.206 8.633 1.00 97.81 93 ALA A O 1
ATOM 722 N N . ALA A 1 94 ? -3.122 6.122 6.569 1.00 96.75 94 ALA A N 1
ATOM 723 C CA . ALA A 1 94 ? -4.362 6.390 5.849 1.00 96.75 94 ALA A CA 1
ATOM 724 C C . ALA A 1 94 ? -5.378 5.254 6.018 1.00 96.75 94 ALA A C 1
ATOM 726 O O . ALA A 1 94 ? -6.509 5.489 6.443 1.00 96.75 94 ALA A O 1
ATOM 727 N N . CYS A 1 95 ? -4.960 4.009 5.769 1.00 97.00 95 CYS A N 1
ATOM 728 C CA . CYS A 1 95 ? -5.834 2.835 5.861 1.00 97.00 95 CYS A CA 1
ATOM 729 C C . CYS A 1 95 ? -6.227 2.489 7.307 1.00 97.00 95 CYS A C 1
ATOM 731 O O . CYS A 1 95 ? -7.269 1.881 7.541 1.00 97.00 95 CYS A O 1
ATOM 733 N N . GLY A 1 96 ? -5.417 2.894 8.287 1.00 95.25 96 GLY A N 1
ATOM 734 C CA . GLY A 1 96 ? -5.700 2.755 9.714 1.00 95.25 96 GLY A CA 1
ATOM 735 C C . GLY A 1 96 ? -6.584 3.859 10.302 1.00 95.25 96 GLY A C 1
ATOM 736 O O . GLY A 1 96 ? -6.804 3.862 11.512 1.00 95.25 96 GLY A O 1
ATOM 737 N N . GLY A 1 97 ? -7.056 4.821 9.497 1.00 87.50 97 GLY A N 1
ATOM 738 C CA . GLY A 1 97 ? -7.874 5.946 9.973 1.00 87.50 97 GLY A CA 1
ATOM 739 C C . GLY A 1 97 ? -7.123 6.916 10.894 1.00 87.50 97 GLY A C 1
ATOM 740 O O . GLY A 1 97 ? -7.740 7.594 11.714 1.00 87.50 97 GLY A O 1
ATOM 741 N N . SER A 1 98 ? -5.791 6.953 10.798 1.00 68.56 98 SER A N 1
ATOM 742 C CA . SER A 1 98 ? -4.917 7.780 11.640 1.00 68.56 98 SER A CA 1
ATOM 743 C C . SER A 1 98 ? -4.476 9.089 10.967 1.00 68.56 98 SER A C 1
ATOM 745 O O . SER A 1 98 ? -3.957 9.968 11.658 1.00 68.56 98 SER A O 1
ATOM 747 N N . LYS A 1 99 ? -4.710 9.263 9.655 1.00 63.38 99 LYS A N 1
ATOM 748 C CA . LYS A 1 99 ? -4.564 10.567 8.981 1.00 63.38 99 LYS A CA 1
ATOM 749 C C . LYS A 1 99 ? -5.753 11.473 9.344 1.00 63.38 99 LYS A C 1
ATOM 751 O O . LYS A 1 99 ? -6.903 11.080 9.163 1.00 63.38 99 LYS A O 1
ATOM 756 N N . LYS A 1 100 ? -5.457 12.650 9.904 1.00 47.59 100 LYS A N 1
ATOM 757 C CA . LYS A 1 100 ? -6.430 13.698 10.260 1.00 47.59 100 LYS A CA 1
ATOM 758 C C . LYS A 1 100 ? -6.653 14.667 9.110 1.00 47.59 100 LYS A C 1
ATOM 760 O O . LYS A 1 100 ? -5.645 15.008 8.456 1.00 47.59 100 LYS A O 1
#

pLDDT: mean 89.66, std 11.09, range [47.59, 98.31]

Radius of gyration: 13.47 Å; Cα contacts (8 Å, |Δi|>4): 120; chains: 1; bounding box: 38×22×33 Å

Solvent-accessible surface area (backbone atoms only — not comparable to full-atom values): 5506 Å² total; per-residue (Å²): 119,70,72,66,55,56,52,29,63,55,35,41,73,41,91,48,64,68,54,15,31,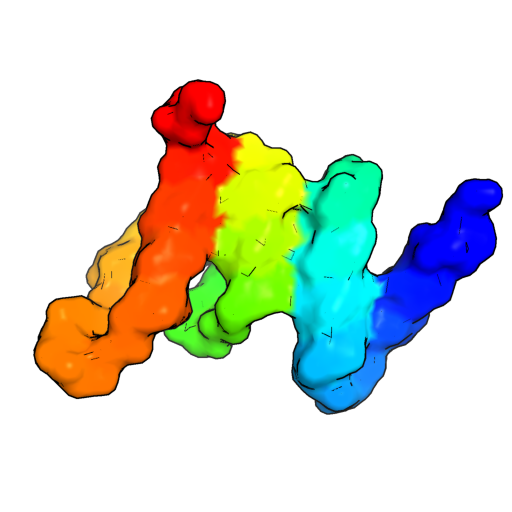52,20,46,31,56,39,16,72,69,61,42,68,73,49,56,62,53,46,71,75,54,61,51,87,82,51,54,64,39,58,28,49,19,42,30,56,52,34,44,58,83,53,34,61,53,50,51,51,32,65,71,71,55,78,82,56,95,87,43,63,62,70,54,53,51,39,48,54,48,17,39,33,28,14,65,70,65,63,130

Mean predicted aligned error: 4.73 Å

Secondary structure (DSSP, 8-state):
-HHHHHHHHHHHT-SSHHHHHHHHHHHHHTT-THHHHHHHHH-STT--HHHHHHHHHH--GGGHHHHHHHHHHS--STTS-HHHHHHHHHHHHHHTT---

Nearest PDB structures (foldseek):
  4jw3-assembly2_D  TM=7.632E-01  e=2.043E-02  synthetic construct
  6g4j-assembly1_B  TM=7.449E-01  e=5.137E-02  synthetic construct
  7p0h-assembly2_B  TM=7.287E-01  e=1.098E-01  synthetic construct
  7q1f-assembly2_T  TM=7.698E-01  e=2.104E-01  synthetic construct